Protein AF-A0A5S4F6F8-F1 (afdb_monomer)

Foldseek 3Di:
DKWWFFPPDIDDDPLVDDDPVLQVLLCVLLVDHSVVLLVCVVVVPPSSQLSVVVSVCVVVVHPDDSVCSVVCVPPTDPVRTDIDDDDDPDPVVPDPPDDDDDDD

Radius of gyration: 18.84 Å; Cα contacts (8 Å, |Δi|>4): 100; chains: 1; bounding box: 55×29×60 Å

Sequence (104 aa):
MAKIHIGDD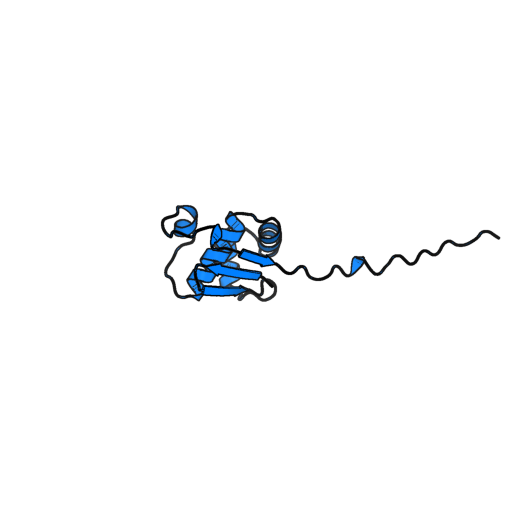SVEFDLNHLPLHEGIALQKATGWRIKQLVEALQDGDMLAIAGLAWLALKRMGKDVTFADIESGVYPIDLASISVDVEEEPDPSLNGEAKTSPANA

Nearest PDB structures (foldseek):
  8u3b-assembly1_G  TM=2.935E-01  e=4.953E+00  Escherichia coli

Solvent-accessible surface area (backbone atoms only — not comparable to full-atom values): 6494 Å² total; per-residue (Å²): 74,35,38,39,34,58,74,96,46,73,45,78,39,51,79,91,72,53,57,66,71,56,51,52,49,45,26,69,70,70,71,40,55,72,70,55,38,51,53,32,44,72,72,63,35,66,67,38,47,50,48,52,52,44,52,43,40,45,74,73,68,46,95,74,57,64,64,34,52,79,71,48,76,49,83,74,60,68,91,38,48,51,77,54,67,59,78,77,82,72,77,80,78,83,66,86,77,84,74,79,84,79,91,131

Structure (mmCIF, N/CA/C/O backbone):
data_AF-A0A5S4F6F8-F1
#
_entry.id   AF-A0A5S4F6F8-F1
#
loop_
_atom_site.group_PDB
_atom_site.id
_atom_site.type_symbol
_atom_site.label_atom_id
_atom_site.label_alt_id
_atom_site.label_comp_id
_atom_site.label_asym_id
_atom_site.label_entity_id
_atom_site.label_seq_id
_atom_site.pdbx_PDB_ins_code
_atom_site.Cartn_x
_atom_site.Cartn_y
_atom_site.Cartn_z
_atom_site.occupancy
_atom_site.B_iso_or_equiv
_atom_site.auth_seq_id
_atom_site.auth_comp_id
_atom_site.auth_asym_id
_atom_site.auth_atom_id
_atom_site.pdbx_PDB_model_num
ATOM 1 N N . MET A 1 1 ? -0.219 -1.016 -15.398 1.00 73.94 1 MET A N 1
ATOM 2 C CA . MET A 1 1 ? -1.328 -1.102 -14.411 1.00 73.94 1 MET A CA 1
ATOM 3 C C . MET A 1 1 ? -0.922 -2.005 -13.252 1.00 73.94 1 MET A C 1
ATOM 5 O O . MET A 1 1 ? 0.038 -2.730 -13.438 1.00 73.94 1 MET A O 1
ATOM 9 N N . ALA A 1 2 ? -1.600 -1.955 -12.098 1.00 79.12 2 ALA A N 1
ATOM 10 C CA . ALA A 1 2 ? -1.427 -2.898 -10.988 1.00 79.12 2 ALA A CA 1
ATOM 11 C C . ALA A 1 2 ? -2.766 -3.542 -10.617 1.00 79.12 2 ALA A C 1
ATOM 13 O O . ALA A 1 2 ? -3.734 -2.835 -10.348 1.00 79.12 2 ALA A O 1
ATOM 14 N N . LYS A 1 3 ? -2.844 -4.870 -10.586 1.00 81.31 3 LYS A N 1
ATOM 15 C CA . LYS A 1 3 ? -4.048 -5.589 -10.149 1.00 81.31 3 LYS A CA 1
ATOM 16 C C . LYS A 1 3 ? -3.764 -6.317 -8.854 1.00 81.31 3 LYS A C 1
ATOM 18 O O . LYS A 1 3 ? -2.763 -7.010 -8.795 1.00 81.31 3 LYS A O 1
ATOM 23 N N . ILE A 1 4 ? -4.631 -6.162 -7.855 1.00 80.94 4 ILE A N 1
ATOM 24 C CA . ILE A 1 4 ? -4.550 -6.912 -6.602 1.00 80.94 4 ILE A CA 1
ATOM 25 C C . ILE A 1 4 ? -5.773 -7.794 -6.413 1.00 80.94 4 ILE A C 1
ATOM 27 O O . ILE A 1 4 ? -6.908 -7.353 -6.602 1.00 80.94 4 ILE A O 1
ATOM 31 N N . HIS A 1 5 ? -5.521 -9.036 -6.024 1.00 80.25 5 HIS A N 1
ATOM 32 C CA . HIS A 1 5 ? -6.536 -9.993 -5.612 1.00 80.25 5 HIS A CA 1
ATOM 33 C C . HIS A 1 5 ? -6.566 -10.061 -4.080 1.00 80.25 5 HIS A C 1
ATOM 35 O O . HIS A 1 5 ? -5.523 -9.975 -3.434 1.00 80.25 5 HIS A O 1
ATOM 41 N N . ILE A 1 6 ? -7.762 -10.122 -3.494 1.00 83.12 6 ILE A N 1
ATOM 42 C CA . ILE A 1 6 ? -7.976 -10.325 -2.057 1.00 83.12 6 ILE A CA 1
ATOM 43 C C . ILE A 1 6 ? -9.171 -11.270 -1.911 1.00 83.12 6 ILE A C 1
ATOM 45 O O . ILE A 1 6 ? -10.324 -10.863 -2.044 1.00 83.12 6 ILE A O 1
ATOM 49 N N . GLY A 1 7 ? -8.896 -12.549 -1.652 1.00 80.38 7 GLY A N 1
ATOM 50 C CA . GLY A 1 7 ? -9.921 -13.594 -1.718 1.00 80.38 7 GLY A CA 1
ATOM 51 C C . GLY A 1 7 ? -10.474 -13.741 -3.140 1.00 80.38 7 GLY A C 1
ATOM 52 O O . GLY A 1 7 ? -9.702 -13.876 -4.086 1.00 80.38 7 GLY A O 1
ATOM 53 N N . ASP A 1 8 ? -11.800 -13.694 -3.287 1.00 80.31 8 ASP A N 1
ATOM 54 C CA . ASP A 1 8 ? -12.478 -13.765 -4.592 1.00 80.31 8 ASP A CA 1
ATOM 55 C C . ASP A 1 8 ? -12.613 -12.394 -5.279 1.00 80.31 8 ASP A C 1
ATOM 57 O O . ASP A 1 8 ? -12.998 -12.311 -6.448 1.00 80.31 8 ASP A O 1
ATOM 61 N N . ASP A 1 9 ? -12.298 -11.311 -4.565 1.00 85.06 9 ASP A N 1
ATOM 62 C CA . ASP A 1 9 ? -12.401 -9.953 -5.079 1.00 85.06 9 ASP A CA 1
ATOM 63 C C . ASP A 1 9 ? -11.080 -9.510 -5.723 1.00 85.06 9 ASP A C 1
ATOM 65 O O . ASP A 1 9 ? -9.984 -9.852 -5.273 1.00 85.06 9 ASP A O 1
ATOM 69 N N . SER A 1 10 ? -11.173 -8.692 -6.773 1.00 85.00 10 SER A N 1
ATOM 70 C CA . SER A 1 10 ? -10.002 -8.071 -7.396 1.00 85.00 10 SER A CA 1
ATOM 71 C C . SER A 1 10 ? -10.219 -6.582 -7.604 1.00 85.00 10 SER A C 1
ATOM 73 O O . SER A 1 10 ? -11.311 -6.164 -7.996 1.00 85.00 10 SER A O 1
ATOM 75 N N . VAL A 1 11 ? -9.177 -5.788 -7.377 1.00 89.00 11 VAL A N 1
ATOM 76 C CA . VAL A 1 11 ? -9.186 -4.342 -7.601 1.00 89.00 11 VAL A CA 1
ATOM 77 C C . VAL A 1 11 ? -8.031 -3.978 -8.513 1.00 89.00 11 VAL A C 1
ATOM 79 O O . VAL A 1 11 ? -6.889 -4.377 -8.294 1.00 89.00 11 VAL A O 1
ATOM 82 N N . GLU A 1 12 ? -8.340 -3.191 -9.534 1.00 88.81 12 GLU A N 1
ATOM 83 C CA . GLU A 1 12 ? -7.351 -2.660 -10.460 1.00 88.81 12 GLU A CA 1
ATOM 84 C C . GLU A 1 12 ? -6.978 -1.223 -10.081 1.00 88.81 12 GLU A C 1
ATOM 86 O O . GLU A 1 12 ? -7.810 -0.390 -9.699 1.00 88.81 12 GLU A O 1
ATOM 91 N N . PHE A 1 13 ? -5.687 -0.943 -10.179 1.00 87.31 13 PHE A N 1
ATOM 92 C CA . PHE A 1 13 ? -5.065 0.335 -9.912 1.00 87.31 13 PHE A CA 1
ATOM 93 C C . PHE A 1 13 ? -4.319 0.802 -11.149 1.00 87.31 13 PHE A C 1
ATOM 95 O O . PHE A 1 13 ? -3.395 0.155 -11.644 1.00 87.31 13 PHE A O 1
ATOM 102 N N . ASP A 1 14 ? -4.678 1.993 -11.603 1.00 88.94 14 ASP A N 1
ATOM 103 C CA . ASP A 1 14 ? -3.799 2.778 -12.444 1.00 88.94 14 ASP A CA 1
ATOM 104 C C . ASP A 1 14 ? -2.893 3.617 -11.534 1.00 88.94 14 ASP A C 1
ATOM 106 O O . ASP A 1 14 ? -3.305 4.650 -11.004 1.00 88.94 14 ASP A O 1
ATOM 110 N N . LEU A 1 15 ? -1.671 3.134 -11.293 1.00 85.75 15 LEU A N 1
ATOM 111 C CA . LEU A 1 15 ? -0.703 3.814 -10.425 1.00 85.75 15 LEU A CA 1
ATOM 112 C C . LEU A 1 15 ? -0.182 5.127 -11.037 1.00 85.75 15 LEU A C 1
ATOM 114 O O . LEU 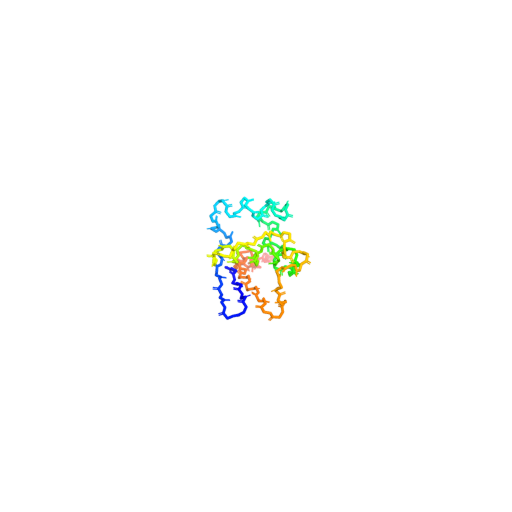A 1 15 ? 0.280 5.993 -10.293 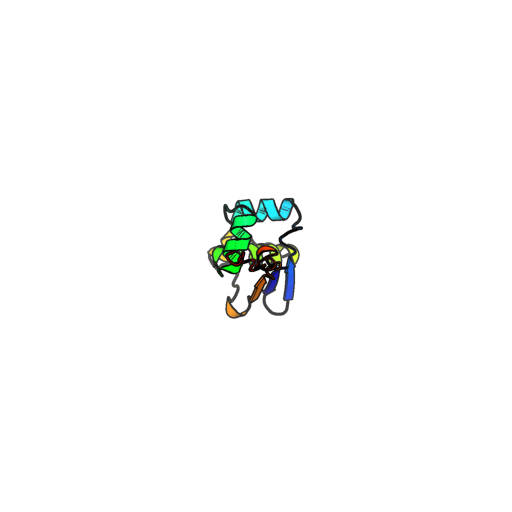1.00 85.75 15 LEU A O 1
ATOM 118 N N . ASN A 1 16 ? -0.318 5.308 -12.356 1.00 84.56 16 ASN A N 1
ATOM 119 C CA . ASN A 1 16 ? 0.037 6.547 -13.052 1.00 84.56 16 ASN A CA 1
ATOM 120 C C . ASN A 1 16 ? -1.074 7.601 -12.936 1.00 84.56 16 ASN A C 1
ATOM 122 O O . ASN A 1 16 ? -0.801 8.803 -12.950 1.00 84.56 16 ASN A O 1
ATOM 126 N N . HIS A 1 17 ? -2.322 7.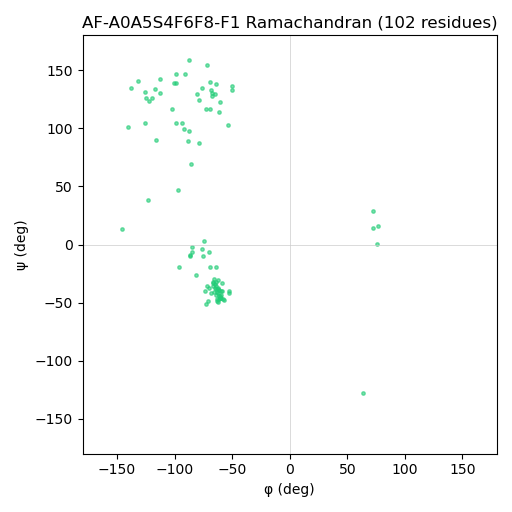157 -12.761 1.00 87.75 17 HIS A N 1
ATOM 127 C CA . HIS A 1 17 ? -3.506 8.012 -12.664 1.00 87.75 17 HIS A CA 1
ATOM 128 C C . HIS A 1 17 ? -4.293 7.808 -11.362 1.00 87.75 17 HIS A C 1
ATOM 130 O O . HIS A 1 17 ? -5.525 7.868 -11.336 1.00 87.75 17 HIS A O 1
ATOM 136 N N . LEU A 1 18 ? -3.583 7.606 -10.250 1.00 91.69 18 LEU A N 1
ATOM 137 C CA . LEU A 1 18 ? -4.212 7.418 -8.950 1.00 91.69 18 LEU A CA 1
ATOM 138 C C . LEU A 1 18 ? -4.886 8.722 -8.463 1.00 91.69 18 LEU A C 1
ATOM 140 O O . LEU A 1 18 ? -4.253 9.785 -8.474 1.00 91.69 18 LEU A O 1
ATOM 144 N N . PRO A 1 19 ? -6.143 8.679 -7.977 1.00 94.88 19 PRO A N 1
ATOM 145 C CA . PRO A 1 19 ? -6.769 9.821 -7.323 1.00 94.88 19 PRO A CA 1
ATOM 146 C C . PRO A 1 19 ? -5.882 10.419 -6.222 1.00 94.88 19 PRO A C 1
ATOM 148 O O . PRO A 1 19 ? -5.381 9.714 -5.347 1.00 94.88 19 PRO A O 1
ATOM 151 N N . LEU A 1 20 ? -5.732 11.749 -6.218 1.00 94.75 20 LEU A N 1
ATOM 152 C CA . LEU A 1 20 ? -4.798 12.451 -5.324 1.00 94.75 20 LEU A CA 1
ATOM 153 C C . LEU A 1 20 ? -4.984 12.093 -3.841 1.00 94.75 20 LEU A C 1
ATOM 155 O O . LEU A 1 20 ? -4.009 11.940 -3.110 1.00 94.75 20 LEU A O 1
ATOM 159 N N . HIS A 1 21 ? -6.229 11.953 -3.385 1.00 95.44 21 HIS A N 1
ATOM 160 C CA . HIS A 1 21 ? -6.520 11.624 -1.990 1.00 95.44 21 HIS A CA 1
ATOM 161 C C . HIS A 1 21 ? -6.049 10.213 -1.604 1.00 95.44 21 HIS A C 1
ATOM 163 O O . HIS A 1 21 ? -5.618 10.009 -0.471 1.00 95.44 21 HIS A O 1
ATOM 169 N N . GLU A 1 22 ? -6.076 9.263 -2.538 1.00 95.50 22 GLU A N 1
ATOM 170 C CA . GLU A 1 22 ? -5.546 7.915 -2.340 1.00 95.50 22 GLU A CA 1
ATOM 171 C C . GLU A 1 22 ? -4.018 7.917 -2.355 1.00 95.50 22 GLU A C 1
ATOM 173 O O . GLU A 1 22 ? -3.400 7.294 -1.497 1.00 95.50 22 GLU A O 1
ATOM 178 N N . GLY A 1 23 ? -3.403 8.701 -3.247 1.00 95.06 23 GLY A N 1
ATOM 179 C CA . GLY A 1 23 ? -1.951 8.898 -3.256 1.00 95.06 23 GLY A CA 1
ATOM 180 C C . GLY A 1 23 ? -1.441 9.505 -1.947 1.00 95.06 23 GLY A C 1
ATOM 181 O O . GLY A 1 23 ? -0.472 9.019 -1.368 1.00 95.06 23 GLY A O 1
ATOM 182 N N . ILE A 1 24 ? -2.144 10.512 -1.415 1.00 96.25 24 ILE A N 1
ATOM 183 C CA . ILE A 1 24 ? -1.854 11.090 -0.094 1.00 96.25 24 ILE A CA 1
ATOM 184 C C . ILE A 1 24 ? -2.026 10.042 1.012 1.00 96.25 24 ILE A C 1
ATOM 186 O O . ILE A 1 24 ? -1.225 10.004 1.945 1.00 96.25 24 ILE A O 1
ATOM 190 N N . ALA A 1 25 ? -3.070 9.213 0.940 1.00 95.62 25 ALA A N 1
ATOM 191 C CA . ALA A 1 25 ? -3.315 8.167 1.926 1.00 95.62 25 ALA A CA 1
ATOM 192 C C . ALA A 1 25 ? -2.185 7.124 1.932 1.00 95.62 25 ALA A C 1
ATOM 194 O O . ALA A 1 25 ? -1.658 6.823 3.001 1.00 95.62 25 ALA A O 1
ATOM 195 N N . LEU A 1 26 ? -1.761 6.649 0.758 1.00 95.69 26 LEU A N 1
ATOM 196 C CA . LEU A 1 26 ? -0.631 5.728 0.599 1.00 95.69 26 LEU A CA 1
ATOM 197 C C . LEU A 1 26 ? 0.675 6.331 1.108 1.00 95.69 26 LEU A C 1
ATOM 199 O O . LEU A 1 26 ? 1.396 5.680 1.860 1.00 95.69 26 LEU A O 1
ATOM 203 N N . GLN A 1 27 ? 0.960 7.586 0.759 1.00 96.56 27 GLN A N 1
ATOM 204 C CA . GLN A 1 27 ? 2.171 8.262 1.218 1.00 96.56 27 GLN A CA 1
ATOM 205 C C . GLN A 1 27 ? 2.184 8.443 2.742 1.00 96.56 27 GLN A C 1
ATOM 207 O O . GLN A 1 27 ? 3.239 8.341 3.362 1.00 96.56 27 GLN A O 1
ATOM 212 N N . LYS A 1 28 ? 1.029 8.692 3.371 1.00 96.44 28 LYS A N 1
ATOM 213 C CA . LYS A 1 28 ? 0.923 8.758 4.837 1.00 96.44 28 LYS A CA 1
ATOM 214 C C . LYS A 1 28 ? 1.095 7.396 5.504 1.00 96.44 28 LYS A C 1
ATOM 216 O O . LYS A 1 28 ? 1.669 7.345 6.583 1.00 96.44 28 LYS A O 1
ATOM 221 N N . ALA A 1 29 ? 0.571 6.340 4.887 1.00 95.88 29 ALA A N 1
ATOM 222 C CA . ALA A 1 29 ? 0.651 4.979 5.405 1.00 95.88 29 ALA A CA 1
ATOM 223 C C . ALA A 1 29 ? 2.078 4.419 5.319 1.00 95.88 29 ALA A C 1
ATOM 225 O O . ALA A 1 29 ? 2.612 3.933 6.305 1.00 95.88 29 ALA A O 1
ATOM 226 N N . THR A 1 30 ? 2.712 4.549 4.155 1.00 95.19 30 THR A N 1
ATOM 227 C CA . THR A 1 30 ? 4.009 3.916 3.850 1.00 95.19 30 THR A CA 1
ATOM 228 C C . THR A 1 30 ? 5.210 4.834 4.079 1.00 95.19 30 THR A C 1
ATOM 230 O O . THR A 1 30 ? 6.344 4.377 4.173 1.00 95.19 30 THR A O 1
ATOM 233 N N . GLY A 1 31 ? 4.995 6.152 4.124 1.00 96.06 31 GLY A N 1
ATOM 234 C CA . GLY A 1 31 ? 6.070 7.148 4.118 1.00 96.06 31 GLY A CA 1
ATOM 235 C C . GLY A 1 31 ? 6.721 7.362 2.746 1.00 96.06 31 GLY A C 1
ATOM 236 O O . GLY A 1 31 ? 7.623 8.194 2.625 1.00 96.06 31 GLY A O 1
ATOM 237 N N . TRP A 1 32 ? 6.273 6.660 1.703 1.00 95.31 32 TRP A N 1
ATOM 238 C CA . TRP A 1 32 ? 6.896 6.690 0.383 1.00 95.31 32 TRP A CA 1
ATOM 239 C C . TRP A 1 32 ? 6.193 7.615 -0.596 1.00 95.31 32 TRP A C 1
ATOM 241 O O . TRP A 1 32 ? 4.974 7.783 -0.596 1.00 95.31 32 TRP A O 1
ATOM 251 N N . ARG A 1 33 ? 6.984 8.215 -1.486 1.00 93.75 33 ARG A N 1
ATOM 252 C CA . ARG A 1 33 ? 6.441 8.898 -2.663 1.00 93.75 33 ARG A CA 1
ATOM 253 C C . ARG A 1 33 ? 5.917 7.860 -3.649 1.00 93.75 33 ARG A C 1
ATOM 255 O O . ARG A 1 33 ? 6.449 6.758 -3.714 1.00 93.75 33 ARG A O 1
ATOM 262 N N . ILE A 1 34 ? 4.961 8.256 -4.489 1.00 90.00 34 ILE A N 1
ATOM 263 C CA . ILE A 1 34 ? 4.326 7.339 -5.447 1.00 90.00 34 ILE A CA 1
ATOM 264 C C . ILE A 1 34 ? 5.340 6.592 -6.323 1.00 90.00 34 ILE A C 1
ATOM 266 O O . ILE A 1 34 ? 5.229 5.386 -6.474 1.00 90.00 34 ILE A O 1
ATOM 270 N N . LYS A 1 35 ? 6.392 7.270 -6.805 1.00 90.31 35 LYS A N 1
ATOM 271 C CA . LYS A 1 35 ? 7.442 6.631 -7.610 1.00 90.31 35 LYS A CA 1
ATOM 272 C C . LYS A 1 35 ? 8.167 5.512 -6.847 1.00 90.31 35 LYS A C 1
ATOM 274 O O . LYS A 1 35 ? 8.347 4.434 -7.388 1.00 90.31 35 LYS A O 1
ATOM 279 N N . GLN A 1 36 ? 8.521 5.765 -5.587 1.00 94.31 36 GLN A N 1
ATOM 280 C CA . GLN A 1 36 ? 9.192 4.780 -4.733 1.00 94.31 36 GLN A CA 1
ATOM 281 C C . GLN A 1 36 ? 8.266 3.605 -4.413 1.00 94.31 36 GLN A C 1
ATOM 283 O O . GLN A 1 36 ? 8.720 2.474 -4.339 1.00 94.31 36 GLN A O 1
ATOM 288 N N . LEU A 1 37 ? 6.967 3.872 -4.240 1.00 92.19 37 LEU A N 1
ATOM 289 C CA . LEU A 1 37 ? 5.967 2.829 -4.031 1.00 92.19 37 LEU A CA 1
ATOM 290 C C . LEU A 1 37 ? 5.853 1.912 -5.258 1.00 92.19 37 LEU A C 1
ATOM 292 O O . LEU A 1 37 ? 5.774 0.705 -5.085 1.00 92.19 37 LEU A O 1
ATOM 296 N N . VAL A 1 38 ? 5.846 2.467 -6.476 1.00 90.12 38 VAL A N 1
ATOM 297 C CA . VAL A 1 38 ? 5.789 1.665 -7.712 1.00 90.12 38 VAL A CA 1
ATOM 298 C C . VAL A 1 38 ? 7.029 0.783 -7.844 1.00 90.12 38 VAL A C 1
ATOM 300 O O . VAL A 1 38 ? 6.880 -0.415 -8.050 1.00 90.12 38 VAL A O 1
ATOM 303 N N . GLU A 1 39 ? 8.223 1.355 -7.662 1.00 92.12 39 GLU A N 1
ATOM 304 C CA . GLU A 1 39 ? 9.490 0.605 -7.683 1.00 92.12 39 GLU A CA 1
ATOM 305 C C . GLU A 1 39 ? 9.472 -0.524 -6.632 1.00 92.12 39 GLU A C 1
ATOM 307 O O . GLU A 1 39 ? 9.716 -1.683 -6.950 1.00 92.12 39 GLU A O 1
ATOM 312 N N . ALA A 1 40 ? 9.058 -0.222 -5.398 1.00 93.00 40 ALA A N 1
ATOM 313 C CA . ALA A 1 40 ? 8.962 -1.212 -4.326 1.00 93.00 40 ALA A CA 1
ATOM 314 C C . ALA A 1 40 ? 7.911 -2.309 -4.599 1.00 93.00 40 ALA A C 1
ATOM 316 O O . ALA A 1 40 ? 8.116 -3.460 -4.225 1.00 93.00 40 ALA A O 1
ATOM 317 N N . LEU A 1 41 ? 6.793 -1.985 -5.263 1.00 90.75 41 LEU A N 1
ATOM 318 C CA . LEU A 1 41 ? 5.803 -2.980 -5.694 1.00 90.75 41 LEU A CA 1
ATOM 319 C C . LEU A 1 41 ? 6.377 -3.929 -6.751 1.00 90.75 41 LEU A C 1
ATOM 321 O O . LEU A 1 41 ? 6.111 -5.126 -6.682 1.00 90.75 41 LEU A O 1
ATOM 325 N N . GLN A 1 42 ? 7.160 -3.411 -7.701 1.00 88.88 42 GLN A N 1
ATOM 326 C CA . GLN A 1 42 ? 7.836 -4.221 -8.723 1.00 88.88 42 GLN A CA 1
ATOM 327 C C . GLN A 1 42 ? 8.879 -5.158 -8.103 1.00 88.88 42 GLN A C 1
ATOM 329 O O . GLN A 1 42 ? 8.983 -6.314 -8.506 1.00 88.88 42 GLN A O 1
ATOM 334 N N . ASP A 1 43 ? 9.579 -4.690 -7.069 1.00 91.06 43 ASP A N 1
ATOM 335 C CA . ASP A 1 43 ? 10.546 -5.485 -6.304 1.00 91.06 43 ASP A CA 1
ATOM 336 C C . ASP A 1 43 ? 9.886 -6.478 -5.322 1.00 91.06 43 ASP A C 1
ATOM 338 O O . ASP A 1 43 ? 10.573 -7.272 -4.674 1.00 91.06 43 ASP A O 1
ATOM 342 N N . GLY A 1 44 ? 8.554 -6.458 -5.200 1.00 88.88 44 GLY A N 1
ATOM 343 C CA . GLY A 1 44 ? 7.804 -7.345 -4.310 1.00 88.88 44 GLY A CA 1
ATOM 344 C C . GLY A 1 44 ? 7.943 -7.001 -2.824 1.00 88.88 44 GLY A C 1
ATOM 345 O O . GLY A 1 44 ? 7.855 -7.889 -1.974 1.00 88.88 44 GLY A O 1
ATOM 346 N N . ASP A 1 45 ? 8.170 -5.732 -2.485 1.00 93.62 45 ASP A N 1
ATOM 347 C CA . ASP A 1 45 ? 8.273 -5.287 -1.098 1.00 93.62 45 ASP A CA 1
ATOM 348 C C . ASP A 1 45 ? 6.937 -5.453 -0.348 1.00 93.62 45 ASP A C 1
ATOM 350 O O . ASP A 1 45 ? 5.872 -5.002 -0.782 1.00 93.62 45 ASP A O 1
ATOM 354 N N . MET A 1 46 ? 7.000 -6.084 0.826 1.00 92.50 46 MET A N 1
ATOM 355 C CA . MET A 1 46 ? 5.817 -6.436 1.615 1.00 92.50 46 MET A CA 1
ATOM 356 C C . MET A 1 46 ? 5.062 -5.220 2.156 1.00 92.50 46 MET A C 1
ATOM 358 O O . MET A 1 46 ? 3.837 -5.265 2.252 1.00 92.50 46 MET A O 1
ATOM 362 N N . LEU A 1 47 ? 5.752 -4.127 2.491 1.00 94.25 47 LEU A N 1
ATOM 363 C CA . LEU A 1 47 ? 5.108 -2.895 2.943 1.00 94.25 47 LEU A CA 1
ATOM 364 C C . LEU A 1 47 ? 4.408 -2.193 1.771 1.00 94.25 47 LEU A C 1
ATOM 366 O O . LEU A 1 47 ? 3.312 -1.653 1.940 1.00 94.25 47 LEU A O 1
ATOM 370 N N . ALA A 1 48 ? 4.998 -2.252 0.572 1.00 93.81 48 ALA A N 1
ATOM 371 C CA . ALA A 1 48 ? 4.378 -1.739 -0.650 1.00 93.81 48 ALA A CA 1
ATOM 372 C C . ALA A 1 48 ? 3.085 -2.500 -0.967 1.00 93.81 48 ALA A C 1
ATOM 374 O O . ALA A 1 48 ? 2.024 -1.895 -1.156 1.00 93.81 48 ALA A O 1
ATOM 375 N N . ILE A 1 49 ? 3.172 -3.832 -0.946 1.00 92.88 49 ILE A N 1
ATOM 376 C CA . ILE A 1 49 ? 2.047 -4.744 -1.158 1.00 92.88 49 ILE A CA 1
ATOM 377 C C . ILE A 1 49 ? 0.960 -4.512 -0.099 1.00 92.88 49 ILE A C 1
ATOM 379 O O . ILE A 1 49 ? -0.212 -4.364 -0.452 1.00 92.88 49 ILE A O 1
ATOM 383 N N . ALA A 1 50 ? 1.328 -4.396 1.182 1.00 94.38 50 ALA A N 1
ATOM 384 C CA . ALA A 1 50 ? 0.390 -4.095 2.264 1.00 94.38 50 ALA A CA 1
ATOM 385 C C . ALA A 1 50 ? -0.316 -2.746 2.056 1.00 94.38 50 ALA A C 1
ATOM 387 O O . ALA A 1 50 ? -1.520 -2.633 2.294 1.00 94.38 50 ALA A O 1
ATOM 388 N N . GLY A 1 51 ? 0.403 -1.724 1.577 1.00 94.88 51 GLY A N 1
ATOM 389 C CA . GLY A 1 51 ? -0.168 -0.413 1.266 1.00 94.88 51 GLY A CA 1
ATOM 390 C C . GLY A 1 51 ? -1.232 -0.494 0.172 1.00 94.88 51 GLY A C 1
ATOM 391 O O . GLY A 1 51 ? -2.316 0.082 0.310 1.00 94.88 51 GLY A O 1
ATOM 392 N N . LEU A 1 52 ? -0.951 -1.255 -0.888 1.00 93.44 52 LEU A N 1
ATOM 393 C CA . LEU A 1 52 ? -1.886 -1.464 -1.991 1.00 93.44 52 LEU A CA 1
ATOM 394 C C . LEU A 1 52 ? -3.104 -2.299 -1.560 1.00 93.44 52 LEU A C 1
ATOM 396 O O . LEU A 1 52 ? -4.238 -1.941 -1.883 1.00 93.44 52 LEU A O 1
ATOM 400 N N . ALA A 1 53 ? -2.889 -3.355 -0.768 1.00 93.25 53 ALA A N 1
ATOM 401 C CA . ALA A 1 53 ? -3.950 -4.186 -0.199 1.00 93.25 53 ALA A CA 1
ATOM 402 C C . ALA A 1 53 ? -4.885 -3.376 0.706 1.00 93.25 53 ALA A C 1
ATOM 404 O O . ALA A 1 53 ? -6.108 -3.438 0.568 1.00 93.25 53 ALA A O 1
ATOM 405 N N . TRP A 1 54 ? -4.318 -2.547 1.582 1.00 95.44 54 TRP A N 1
ATOM 406 C CA . TRP A 1 54 ? -5.080 -1.633 2.426 1.00 95.44 54 TRP A CA 1
ATOM 407 C C . TRP A 1 54 ? -5.952 -0.683 1.598 1.00 95.44 54 TRP A C 1
ATOM 409 O O . TRP A 1 54 ? -7.144 -0.522 1.876 1.00 95.44 54 TRP A O 1
ATOM 419 N N . LEU A 1 55 ? -5.389 -0.072 0.552 1.00 95.12 55 LEU A N 1
ATOM 420 C CA . LEU A 1 55 ? -6.149 0.826 -0.311 1.00 95.12 55 LEU A CA 1
ATOM 421 C C . LEU A 1 55 ? -7.271 0.086 -1.061 1.00 95.12 55 LEU A C 1
ATOM 423 O O . LEU A 1 55 ? -8.375 0.619 -1.190 1.00 95.12 55 LEU A O 1
ATOM 427 N N . ALA A 1 56 ? -7.023 -1.146 -1.509 1.00 93.69 56 ALA A N 1
ATOM 428 C CA . ALA A 1 56 ? -8.026 -1.985 -2.162 1.00 93.69 56 ALA A CA 1
ATOM 429 C C . ALA A 1 56 ? -9.202 -2.291 -1.231 1.00 93.69 56 ALA A C 1
ATOM 431 O O . ALA A 1 56 ? -10.353 -2.065 -1.604 1.00 93.69 56 ALA A O 1
ATOM 432 N N . LEU A 1 57 ? -8.922 -2.693 0.010 1.00 93.31 57 LEU A N 1
ATOM 433 C CA . LEU A 1 57 ? -9.949 -2.931 1.025 1.00 93.31 57 LEU A CA 1
ATOM 434 C C . LEU A 1 57 ? -10.784 -1.677 1.300 1.00 93.31 57 LEU A C 1
ATOM 436 O O . LEU A 1 57 ? -12.010 -1.756 1.394 1.00 93.31 57 LEU A O 1
ATOM 440 N N . LYS A 1 58 ? -10.151 -0.500 1.350 1.00 93.88 58 LYS A N 1
ATOM 441 C CA . LYS A 1 58 ? -10.878 0.768 1.490 1.00 93.88 58 LYS A CA 1
ATOM 442 C C . LYS A 1 58 ? -11.794 1.055 0.303 1.00 93.88 58 LYS A C 1
ATOM 444 O O . LYS A 1 58 ? -12.923 1.493 0.514 1.00 93.88 58 LYS A O 1
ATOM 449 N N . ARG A 1 59 ? -11.359 0.779 -0.931 1.00 93.62 59 ARG A N 1
ATOM 450 C CA . ARG A 1 59 ? -12.212 0.901 -2.131 1.00 93.62 59 ARG A CA 1
ATOM 451 C C . ARG A 1 59 ? -13.387 -0.078 -2.116 1.00 93.62 59 ARG A C 1
ATOM 453 O O . ARG A 1 59 ? -14.468 0.271 -2.579 1.00 93.62 59 ARG A O 1
ATOM 460 N N . MET A 1 60 ? -13.205 -1.256 -1.522 1.00 91.38 60 MET A N 1
ATOM 461 C CA . MET A 1 60 ? -14.279 -2.226 -1.267 1.00 91.38 60 MET A CA 1
ATOM 462 C C . MET A 1 60 ? -15.211 -1.814 -0.109 1.00 91.38 60 MET A C 1
ATOM 464 O O . MET A 1 60 ? -16.104 -2.574 0.266 1.00 91.38 60 MET A O 1
ATOM 468 N N . GLY A 1 61 ? -15.009 -0.637 0.493 1.00 92.44 61 GLY A N 1
ATOM 469 C CA . GLY A 1 61 ? -15.822 -0.127 1.596 1.00 92.44 61 GLY A CA 1
ATOM 470 C C . GLY A 1 61 ? -15.526 -0.775 2.949 1.00 92.44 61 GLY A C 1
ATOM 471 O O . GLY A 1 61 ? -16.339 -0.658 3.864 1.00 92.44 61 GLY A O 1
ATOM 472 N N . LYS A 1 62 ? -14.393 -1.474 3.098 1.00 92.50 62 LYS A N 1
ATOM 473 C CA . LYS A 1 62 ? -13.971 -2.026 4.391 1.00 92.50 62 LYS A CA 1
ATOM 474 C C . LYS A 1 62 ? -13.417 -0.908 5.271 1.00 92.50 62 LYS A C 1
ATOM 476 O O . LYS A 1 62 ? -12.605 -0.096 4.824 1.00 92.50 62 LYS A O 1
ATOM 481 N N . ASP A 1 63 ? -13.834 -0.900 6.532 1.00 92.75 63 ASP A N 1
ATOM 482 C CA . ASP A 1 63 ? -13.291 -0.002 7.548 1.00 92.75 63 ASP A CA 1
ATOM 483 C C . ASP A 1 63 ? -12.075 -0.665 8.202 1.00 92.75 63 ASP A C 1
ATOM 485 O O . ASP A 1 63 ? -12.204 -1.460 9.130 1.00 92.75 63 ASP A O 1
ATOM 489 N N . VAL A 1 64 ? -10.901 -0.426 7.619 1.00 94.00 64 VAL A N 1
ATOM 490 C CA . VAL A 1 64 ? -9.633 -1.026 8.039 1.00 94.00 64 VAL A CA 1
ATOM 491 C C . VAL A 1 64 ? -8.529 0.026 8.025 1.00 94.00 64 VAL A C 1
ATOM 493 O O . VAL A 1 64 ? -8.402 0.830 7.088 1.00 94.00 64 VAL A O 1
ATOM 496 N N . THR A 1 65 ? -7.721 0.055 9.080 1.00 96.19 65 THR A N 1
ATOM 497 C CA . THR A 1 65 ? -6.551 0.928 9.144 1.00 96.19 65 THR A CA 1
ATOM 498 C C . THR A 1 65 ? -5.338 0.236 8.534 1.00 96.19 65 THR A C 1
ATOM 500 O O . THR A 1 65 ? -5.287 -0.985 8.423 1.00 96.19 65 THR A O 1
ATOM 503 N N . PHE A 1 66 ? -4.336 1.014 8.129 1.00 96.12 66 PHE A N 1
ATOM 504 C CA . PHE A 1 66 ? -3.097 0.430 7.619 1.00 96.12 66 PHE A CA 1
ATOM 505 C C . PHE A 1 66 ? -2.385 -0.412 8.693 1.00 96.12 66 PHE A C 1
ATOM 507 O O . PHE A 1 66 ? -1.928 -1.516 8.415 1.00 96.12 66 PHE A O 1
ATOM 514 N N . ALA A 1 67 ? -2.410 0.059 9.944 1.00 95.69 67 ALA A N 1
ATOM 515 C CA . ALA A 1 67 ? -1.843 -0.652 11.084 1.00 95.69 67 ALA A CA 1
ATOM 516 C C . ALA A 1 67 ? -2.528 -2.005 11.348 1.00 95.69 67 ALA A C 1
ATOM 518 O O . ALA A 1 67 ? -1.870 -2.935 11.816 1.00 95.69 67 ALA A O 1
ATOM 519 N N . ASP A 1 68 ? -3.821 -2.151 11.031 1.00 95.69 68 ASP A N 1
ATOM 520 C CA . ASP A 1 68 ? -4.519 -3.438 11.158 1.00 95.69 68 ASP A CA 1
ATOM 521 C C . ASP A 1 68 ? -3.968 -4.484 10.181 1.00 95.69 68 ASP A C 1
ATOM 523 O O . ASP A 1 68 ? -3.975 -5.673 10.501 1.00 95.69 68 ASP A O 1
ATOM 527 N N . ILE A 1 69 ? -3.465 -4.049 9.019 1.00 93.94 69 ILE A N 1
ATOM 528 C CA . ILE A 1 69 ? -2.802 -4.929 8.051 1.00 93.94 69 ILE A CA 1
ATOM 529 C C . ILE A 1 69 ? -1.423 -5.333 8.582 1.00 93.94 69 ILE A C 1
ATOM 531 O O . ILE A 1 69 ? -1.123 -6.519 8.668 1.00 93.94 69 ILE A O 1
ATOM 535 N N . GLU A 1 70 ? -0.604 -4.362 9.002 1.00 93.75 70 GLU A N 1
ATOM 536 C CA . GLU A 1 70 ? 0.768 -4.610 9.481 1.00 93.75 70 GLU A CA 1
ATOM 537 C C . GLU A 1 70 ? 0.818 -5.489 10.738 1.00 93.75 70 GLU A C 1
ATOM 539 O O . GLU A 1 70 ? 1.705 -6.326 10.892 1.00 93.75 70 GLU A O 1
ATOM 544 N N . SER A 1 71 ? -0.139 -5.302 11.648 1.00 92.50 71 SER A N 1
ATOM 545 C CA . SER A 1 71 ? -0.232 -6.074 12.891 1.00 92.50 71 SER A CA 1
ATOM 546 C C . SER A 1 71 ? -0.973 -7.407 12.732 1.00 92.50 71 SER A C 1
ATOM 548 O O . SER A 1 71 ? -1.016 -8.192 13.681 1.00 92.50 71 SER A O 1
ATOM 550 N N . GLY A 1 72 ? -1.562 -7.671 11.559 1.00 89.69 72 GLY A N 1
ATOM 551 C CA . GLY A 1 72 ? -2.337 -8.881 11.281 1.00 89.69 72 GLY A CA 1
ATOM 552 C C . GLY A 1 72 ? -3.705 -8.943 11.972 1.00 89.69 72 GLY A C 1
ATOM 553 O O . GLY A 1 72 ? -4.313 -10.011 12.011 1.00 89.69 72 GLY A O 1
ATOM 554 N N . VAL A 1 73 ? -4.207 -7.826 12.515 1.00 92.25 73 VAL A N 1
ATOM 555 C CA . VAL A 1 73 ? -5.578 -7.724 13.056 1.00 92.25 73 VAL A CA 1
ATOM 556 C C . VAL A 1 73 ? -6.606 -7.981 11.958 1.00 92.25 73 VAL A C 1
ATOM 558 O O . VAL A 1 73 ? -7.611 -8.652 12.196 1.00 92.25 73 VAL A O 1
ATOM 561 N N . TYR A 1 74 ? -6.338 -7.484 10.750 1.00 89.38 74 TYR A N 1
ATOM 562 C CA . TYR A 1 74 ? -7.082 -7.854 9.556 1.00 89.38 74 TYR A CA 1
ATOM 563 C C . TYR A 1 74 ? -6.295 -8.929 8.790 1.00 89.38 74 TYR A C 1
ATOM 565 O O . TYR A 1 74 ? -5.289 -8.605 8.154 1.00 89.38 74 TYR A O 1
ATOM 573 N N . PRO A 1 75 ? -6.707 -10.208 8.847 1.00 82.19 75 PRO A N 1
ATOM 574 C CA . PRO A 1 75 ? -5.947 -11.282 8.228 1.00 82.19 75 PRO A CA 1
ATOM 575 C C . PRO A 1 75 ? -6.077 -11.214 6.703 1.00 82.19 75 PRO A C 1
ATOM 577 O O . PRO A 1 75 ? -7.164 -11.397 6.155 1.00 82.19 75 PRO A O 1
ATOM 580 N N . ILE A 1 76 ? -4.953 -10.987 6.025 1.00 83.06 76 ILE A N 1
ATOM 581 C CA . ILE A 1 76 ? -4.816 -11.152 4.575 1.00 83.06 76 ILE A CA 1
ATOM 582 C C . ILE A 1 76 ? -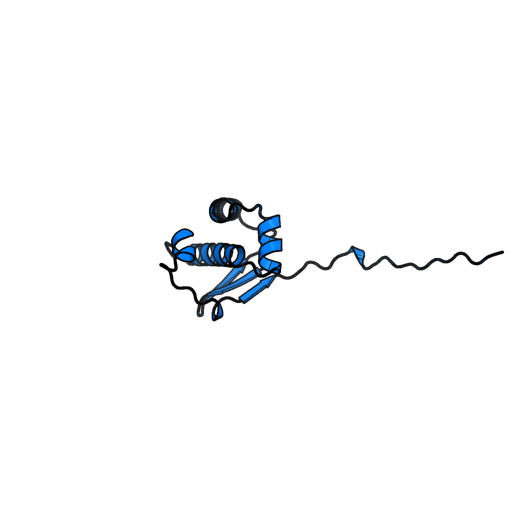3.744 -12.206 4.335 1.00 83.06 76 ILE A C 1
ATOM 584 O O . ILE A 1 76 ? -2.634 -12.096 4.854 1.00 83.06 76 ILE A O 1
ATOM 588 N N . ASP A 1 77 ? -4.079 -13.236 3.565 1.00 82.75 77 ASP A N 1
ATOM 589 C CA . ASP A 1 77 ? -3.105 -14.246 3.172 1.00 82.75 77 ASP A CA 1
ATOM 590 C C . ASP A 1 77 ? -2.283 -13.726 1.991 1.00 82.75 77 ASP A C 1
ATOM 592 O O . ASP A 1 77 ? -2.844 -13.296 0.980 1.00 82.75 77 ASP A O 1
ATOM 596 N N . LEU A 1 78 ? -0.956 -13.799 2.087 1.00 78.75 78 LEU A N 1
ATOM 597 C CA . LEU A 1 78 ? -0.069 -13.442 0.983 1.00 78.75 78 LEU A CA 1
ATOM 598 C C . LEU A 1 78 ? -0.353 -14.295 -0.259 1.00 78.75 78 LEU A C 1
ATOM 600 O O . LEU A 1 78 ? -0.275 -13.786 -1.370 1.00 78.75 78 LEU A O 1
ATOM 604 N N . ALA A 1 79 ? -0.754 -15.560 -0.087 1.00 78.81 79 ALA A N 1
ATOM 605 C CA . ALA A 1 79 ? -1.134 -16.426 -1.203 1.00 78.81 79 ALA A CA 1
ATOM 606 C C . ALA A 1 79 ? -2.382 -15.930 -1.955 1.00 78.81 79 ALA A C 1
ATOM 608 O O . ALA A 1 79 ? -2.609 -16.332 -3.094 1.00 78.81 79 ALA A O 1
ATOM 609 N N . SER A 1 80 ? -3.188 -15.067 -1.326 1.00 70.94 80 SER A N 1
ATOM 610 C CA . SER A 1 80 ? -4.354 -14.444 -1.955 1.00 70.94 80 SER A CA 1
ATOM 611 C C . SER A 1 80 ? -4.023 -13.157 -2.710 1.00 70.94 80 SER A C 1
ATOM 613 O O . SER A 1 80 ? -4.879 -12.674 -3.442 1.00 70.94 80 SER A O 1
ATOM 615 N N . ILE A 1 81 ? -2.796 -12.637 -2.570 1.00 74.12 81 ILE A N 1
ATOM 616 C CA . ILE A 1 81 ? -2.326 -11.412 -3.213 1.00 74.12 81 ILE A CA 1
ATOM 617 C C . ILE A 1 81 ? -1.436 -11.764 -4.409 1.00 74.12 81 ILE A C 1
ATOM 619 O O . ILE A 1 81 ? -0.335 -12.284 -4.255 1.00 74.12 81 ILE A O 1
ATOM 623 N N . SER A 1 82 ? -1.873 -11.394 -5.608 1.00 74.94 82 SER A N 1
ATOM 624 C CA . SER A 1 82 ? -0.987 -11.207 -6.760 1.00 74.94 82 SER A CA 1
ATOM 625 C C . SER A 1 82 ? -0.956 -9.728 -7.119 1.00 74.94 82 SER A C 1
ATOM 627 O O . SER A 1 82 ? -1.976 -9.056 -6.983 1.00 74.94 82 SER A O 1
ATOM 629 N N . VAL A 1 83 ? 0.208 -9.218 -7.528 1.00 75.19 83 VAL A N 1
ATOM 630 C CA . VAL A 1 83 ? 0.368 -7.849 -8.031 1.00 75.19 83 VAL A CA 1
ATOM 631 C C . VAL A 1 83 ? 1.031 -7.916 -9.397 1.00 75.19 83 VAL A C 1
ATOM 633 O O . VAL A 1 83 ? 2.232 -8.144 -9.497 1.00 75.19 83 VAL A O 1
ATOM 636 N N . ASP A 1 84 ? 0.246 -7.705 -10.448 1.00 75.56 84 ASP A N 1
ATOM 637 C CA . ASP A 1 84 ? 0.766 -7.610 -11.812 1.00 75.56 84 ASP A CA 1
ATOM 638 C C . ASP A 1 84 ? 1.062 -6.147 -12.126 1.00 75.56 84 ASP A C 1
ATOM 640 O O . ASP A 1 84 ? 0.133 -5.396 -12.417 1.00 75.56 84 ASP A O 1
ATOM 644 N N . VAL A 1 85 ? 2.327 -5.723 -12.030 1.00 73.25 85 VAL A N 1
ATOM 645 C CA . VAL A 1 85 ? 2.749 -4.376 -12.444 1.00 73.25 85 VAL A CA 1
ATOM 646 C C . VAL A 1 85 ? 3.251 -4.433 -13.883 1.00 73.25 85 VAL A C 1
ATOM 648 O O . VAL A 1 85 ? 4.354 -4.902 -14.140 1.00 73.25 85 VAL A O 1
ATOM 651 N N . GLU A 1 86 ? 2.451 -3.953 -14.834 1.00 69.69 86 GLU A N 1
ATOM 652 C CA . GLU A 1 86 ? 2.930 -3.804 -16.215 1.00 69.69 86 GLU A CA 1
ATOM 653 C C . GLU A 1 86 ? 3.979 -2.685 -16.282 1.00 69.69 86 GLU A C 1
ATOM 655 O O . GLU A 1 86 ? 3.663 -1.521 -16.012 1.00 69.69 86 GLU A O 1
ATOM 660 N N . GLU A 1 87 ? 5.213 -3.038 -16.650 1.00 59.53 87 GLU A N 1
ATOM 661 C CA . GLU A 1 87 ? 6.241 -2.079 -17.056 1.00 59.53 87 GLU A CA 1
ATOM 662 C C . GLU A 1 87 ? 5.835 -1.421 -18.383 1.00 59.53 87 GLU A C 1
ATOM 664 O O . GLU A 1 87 ? 5.486 -2.104 -19.350 1.00 59.53 87 GLU A O 1
ATOM 669 N N . GLU A 1 88 ? 5.892 -0.087 -18.457 1.00 57.25 88 GLU A N 1
ATOM 670 C CA . GLU A 1 88 ? 5.859 0.576 -19.761 1.00 57.25 88 GLU A CA 1
ATOM 671 C C . GLU A 1 88 ? 7.110 0.168 -20.556 1.00 57.25 88 GLU A C 1
ATOM 673 O O . GLU A 1 88 ? 8.205 0.123 -19.987 1.00 57.25 88 GLU 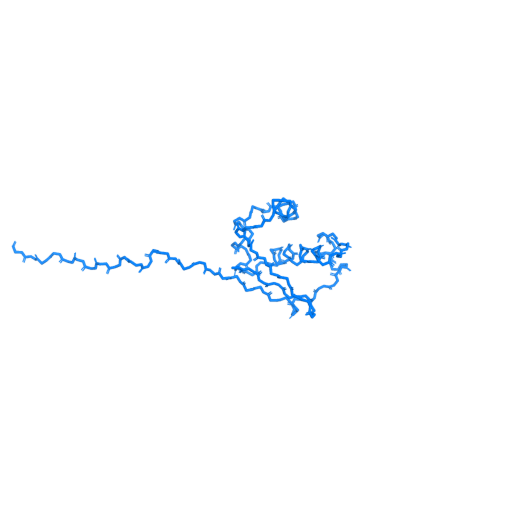A O 1
ATOM 678 N N . PRO A 1 89 ? 6.989 -0.127 -21.864 1.00 51.47 89 PRO A N 1
ATOM 679 C CA . PRO A 1 89 ? 8.137 -0.502 -22.675 1.00 51.47 89 PRO A CA 1
ATOM 680 C C . PRO A 1 89 ? 9.158 0.638 -22.685 1.00 51.47 89 PRO A C 1
ATOM 682 O O . PRO A 1 89 ? 8.840 1.753 -23.097 1.00 51.47 89 PRO A O 1
ATOM 685 N N . ASP A 1 90 ? 10.387 0.345 -22.258 1.00 49.44 90 ASP A N 1
ATOM 686 C CA . ASP A 1 90 ? 11.494 1.297 -22.279 1.00 49.44 90 ASP A CA 1
ATOM 687 C C . ASP A 1 90 ? 11.782 1.738 -23.733 1.00 49.44 90 ASP A C 1
ATOM 689 O O . ASP A 1 90 ? 12.219 0.924 -24.559 1.00 49.44 90 ASP A O 1
ATOM 693 N N . PRO A 1 91 ? 11.559 3.018 -24.096 1.00 56.12 91 PRO A N 1
ATOM 694 C CA . PRO A 1 91 ? 11.818 3.500 -25.449 1.00 56.12 91 PRO A CA 1
ATOM 695 C C . PRO A 1 91 ? 13.319 3.572 -25.789 1.00 56.12 91 PRO A C 1
ATOM 697 O O . PRO A 1 91 ? 13.663 3.845 -26.942 1.00 56.12 91 PRO A O 1
ATOM 700 N N . SER A 1 92 ? 14.228 3.330 -24.835 1.00 59.38 92 SER A N 1
ATOM 701 C CA . SER A 1 92 ? 15.679 3.438 -25.034 1.00 59.38 92 SER A CA 1
ATOM 702 C C . SER A 1 92 ? 16.315 2.287 -25.830 1.00 59.38 92 SER A C 1
ATOM 704 O O . SER A 1 92 ? 17.452 2.420 -26.284 1.00 59.38 92 SER A O 1
ATOM 706 N N . LEU A 1 93 ? 15.585 1.198 -26.103 1.00 52.88 93 LEU A N 1
ATOM 707 C CA . LEU A 1 93 ? 16.103 0.043 -26.859 1.00 52.88 93 LEU A CA 1
ATOM 708 C C . LEU A 1 93 ? 16.007 0.171 -28.394 1.00 52.88 93 LEU A C 1
ATOM 710 O O . LEU A 1 93 ? 16.508 -0.691 -29.114 1.00 52.88 93 LEU A O 1
ATOM 714 N N . ASN A 1 94 ? 15.443 1.260 -28.928 1.00 51.19 94 ASN A N 1
ATOM 715 C CA . ASN A 1 94 ? 15.313 1.490 -30.378 1.00 51.19 94 ASN A CA 1
ATOM 716 C C . ASN A 1 94 ? 16.432 2.382 -30.964 1.00 51.19 94 ASN A C 1
ATOM 718 O O . ASN A 1 94 ? 16.168 3.317 -31.720 1.00 51.19 94 ASN A O 1
ATOM 722 N N . GLY A 1 95 ? 17.696 2.108 -30.617 1.00 54.19 95 GLY A N 1
ATOM 723 C CA . GLY A 1 95 ? 18.804 3.020 -30.927 1.00 54.19 95 GLY A CA 1
ATOM 724 C C . GLY A 1 95 ? 20.176 2.425 -31.248 1.00 54.19 95 GLY A C 1
ATOM 725 O O . GLY A 1 95 ? 21.133 3.189 -31.286 1.00 54.19 95 GLY A O 1
ATOM 726 N N . GLU A 1 96 ? 20.336 1.125 -31.515 1.00 54.22 96 GLU A N 1
ATOM 727 C CA . GLU A 1 96 ? 21.613 0.610 -32.048 1.00 54.22 96 GLU A CA 1
ATOM 728 C C . GLU A 1 96 ? 21.676 0.723 -33.581 1.00 54.22 96 GLU A C 1
ATOM 730 O O . GLU A 1 96 ? 21.696 -0.266 -34.315 1.00 54.22 96 GLU A O 1
ATOM 735 N N . ALA A 1 97 ? 21.771 1.951 -34.095 1.00 51.22 97 ALA A N 1
ATOM 736 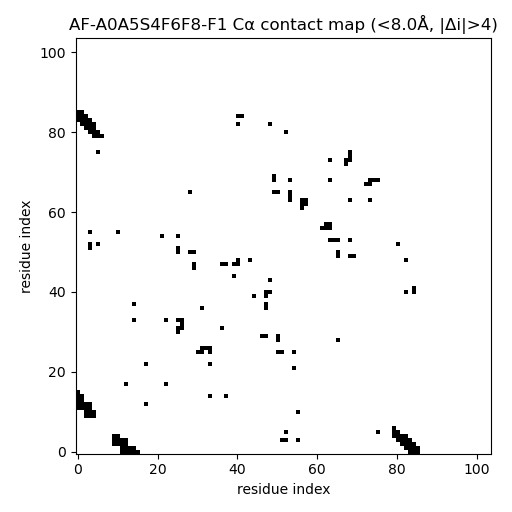C CA . ALA A 1 97 ? 22.305 2.161 -35.436 1.00 51.22 97 ALA A CA 1
ATOM 737 C C . ALA A 1 97 ? 23.839 2.090 -35.369 1.00 51.22 97 ALA A C 1
ATOM 739 O O . ALA A 1 97 ? 24.524 3.102 -35.217 1.00 51.22 97 ALA A O 1
ATOM 740 N N . LYS A 1 98 ? 24.389 0.874 -35.493 1.00 56.91 98 LYS A N 1
ATOM 741 C CA . LYS A 1 98 ? 25.805 0.664 -35.825 1.00 56.91 98 LYS A CA 1
ATOM 742 C C . LYS A 1 98 ? 26.119 1.432 -37.108 1.00 56.91 98 LYS A C 1
ATOM 744 O O . LYS A 1 98 ? 25.804 0.972 -38.200 1.00 56.91 98 LYS A O 1
ATOM 749 N N . THR A 1 99 ? 26.771 2.580 -36.989 1.00 51.53 99 THR A N 1
ATOM 750 C CA . THR A 1 99 ? 27.460 3.201 -38.120 1.00 51.53 99 THR A CA 1
ATOM 751 C C . THR A 1 99 ? 28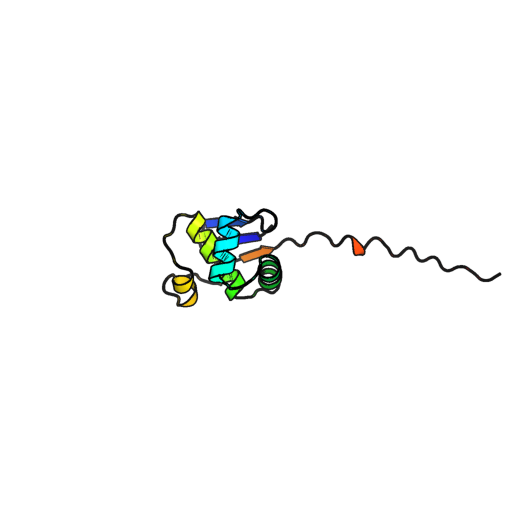.943 3.242 -37.793 1.00 51.53 99 THR A C 1
ATOM 753 O O . THR A 1 99 ? 29.458 4.161 -37.169 1.00 51.53 99 THR A O 1
ATOM 756 N N . SER A 1 100 ? 29.642 2.176 -38.180 1.00 59.22 100 SER A N 1
ATOM 757 C CA . SER A 1 100 ? 31.081 2.258 -38.415 1.00 59.22 100 SER A CA 1
ATOM 758 C C . SER A 1 100 ? 31.306 3.133 -39.648 1.00 59.22 100 SER A C 1
ATOM 760 O O . SER A 1 100 ? 30.749 2.811 -40.699 1.00 59.22 100 SER A O 1
ATOM 762 N N . PRO A 1 101 ? 32.144 4.178 -39.603 1.00 62.84 101 PRO A N 1
ATOM 763 C CA . PRO A 1 101 ? 32.761 4.681 -40.815 1.00 62.84 101 PRO A CA 1
ATOM 764 C C . PRO A 1 101 ? 33.923 3.751 -41.174 1.00 62.84 101 PRO A C 1
ATOM 766 O O . PRO A 1 101 ? 34.806 3.486 -4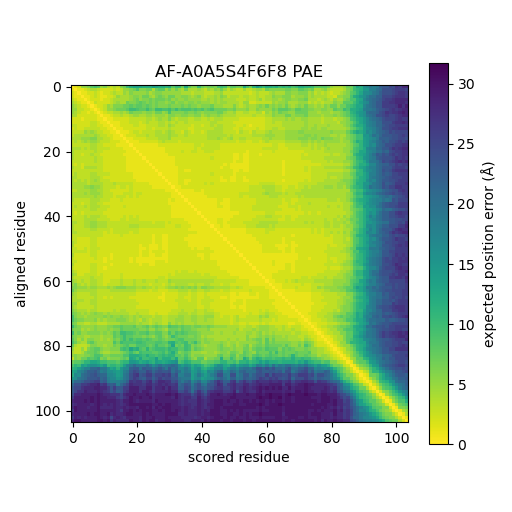0.356 1.00 62.84 101 PRO A O 1
ATOM 769 N N . ALA A 1 102 ? 33.891 3.227 -42.396 1.00 60.56 102 ALA A N 1
ATOM 770 C CA . ALA A 1 102 ? 35.020 2.550 -43.011 1.00 60.56 102 ALA A CA 1
ATOM 771 C C . ALA A 1 102 ? 36.135 3.564 -43.321 1.00 60.56 102 ALA A C 1
ATOM 773 O O . ALA A 1 102 ? 35.858 4.675 -43.770 1.00 60.56 102 ALA A O 1
ATOM 774 N N . ASN A 1 103 ? 37.384 3.154 -43.094 1.00 55.38 103 ASN A N 1
ATOM 775 C CA . ASN A 1 103 ? 38.591 3.830 -43.573 1.00 55.38 103 ASN A CA 1
ATOM 776 C C . ASN A 1 103 ? 38.517 4.126 -45.081 1.00 55.38 103 ASN A C 1
ATOM 778 O O . ASN A 1 103 ? 38.210 3.221 -45.861 1.00 55.38 103 ASN A O 1
ATOM 782 N N . ALA A 1 104 ? 38.934 5.332 -45.471 1.00 53.75 104 ALA A N 1
ATOM 783 C CA . ALA A 1 104 ? 39.616 5.615 -46.734 1.00 53.75 104 ALA A CA 1
ATOM 784 C C . ALA A 1 104 ? 40.548 6.818 -46.543 1.00 53.75 104 ALA A C 1
ATOM 786 O O . ALA A 1 104 ? 40.064 7.844 -46.013 1.00 53.75 104 ALA A O 1
#

Secondary structure (DSSP, 8-state):
-EEEEETTEEEEE-SSS--HHHHHHHHHHH---HHHHHHHHHTT-HHHHHHHHHHHHHHTT----HHHHHTTSS---GGG--EEEPPPP-GGGS-----PPPP-

pLDDT: mean 83.36, std 14.39, range [49.44, 96.56]

Mean predicted aligned error: 9.03 Å

Organism: NCBI:txid103838